Protein AF-A0A645JL53-F1 (afdb_monomer_lite)

Sequence (68 aa):
METLQIQELGSVAVNPVEIENILDIKFKPGLYLQIKSFIIGDFGNFCSIYEQKEHIEKTYLKMSGYQL

Radius of gyration: 18.5 Å; chains: 1; bounding box: 41×26×49 Å

Organism: NCBI:txid1076179

Foldseek 3Di:
DDFDWDDDPPDPDIHGDDDDCPVVVVPVCVVVVVVVCVVVVNCVPPDDPVVVVVCVVPPVCVVVVDDD

Secondary structure (DSSP, 8-state):
----EEE-TT---EEEPP---HHHHHHTTHHHHHHHHHHTT--TTPPPHHHHHHHIIIIIHHHH----

Structure (mmCIF, N/CA/C/O backbone):
data_AF-A0A645JL53-F1
#
_entry.id   AF-A0A645JL53-F1
#
loop_
_atom_site.group_PDB
_atom_site.id
_atom_site.type_symbol
_atom_site.label_atom_id
_atom_site.label_alt_id
_atom_site.label_comp_id
_atom_site.label_asym_id
_atom_site.label_entity_id
_atom_site.label_seq_id
_atom_site.pdbx_PDB_ins_code
_atom_site.Cartn_x
_atom_site.Cartn_y
_atom_site.Cartn_z
_atom_site.occupancy
_atom_site.B_iso_or_equiv
_atom_site.auth_seq_id
_atom_site.auth_comp_id
_atom_site.auth_asym_id
_atom_site.auth_atom_id
_atom_site.pdbx_PDB_model_num
ATOM 1 N N . MET A 1 1 ? -9.651 -7.599 4.984 1.00 72.06 1 MET A N 1
ATOM 2 C CA . MET A 1 1 ? -9.170 -6.293 5.475 1.00 72.06 1 MET A CA 1
ATOM 3 C C . MET A 1 1 ? -9.463 -6.222 6.951 1.00 72.06 1 MET A C 1
ATOM 5 O O . MET A 1 1 ? -10.529 -6.687 7.337 1.00 72.06 1 MET A O 1
ATOM 9 N N . GLU A 1 2 ? -8.548 -5.690 7.758 1.00 79.81 2 GLU A N 1
ATOM 10 C CA . GLU A 1 2 ? -8.868 -5.446 9.165 1.00 79.81 2 GLU A CA 1
ATOM 11 C C . GLU A 1 2 ? -9.991 -4.402 9.270 1.00 79.81 2 GLU A C 1
ATOM 13 O O . GLU A 1 2 ? -10.033 -3.451 8.485 1.00 79.81 2 GLU A O 1
ATOM 18 N N . THR A 1 3 ? -10.895 -4.579 10.231 1.00 87.19 3 THR A N 1
ATOM 19 C CA . THR A 1 3 ? -11.995 -3.649 10.531 1.00 87.19 3 THR A CA 1
ATOM 20 C C . THR A 1 3 ? -11.962 -3.296 12.008 1.00 87.19 3 THR A C 1
ATOM 22 O O . THR A 1 3 ? -11.729 -4.184 12.828 1.00 87.19 3 THR A O 1
ATOM 25 N N . LEU A 1 4 ? -12.220 -2.033 12.348 1.00 91.56 4 LEU A N 1
ATOM 26 C CA . LEU A 1 4 ? -12.290 -1.601 13.740 1.00 91.56 4 LEU A CA 1
ATOM 27 C C . LEU A 1 4 ? -13.577 -2.116 14.394 1.00 91.56 4 LEU A C 1
ATOM 29 O O . LEU A 1 4 ? -14.665 -2.019 13.822 1.00 91.56 4 LEU A O 1
ATOM 33 N N . GLN A 1 5 ? -13.437 -2.681 15.588 1.00 94.38 5 GLN A N 1
ATOM 34 C CA . GLN A 1 5 ? -14.527 -3.269 16.357 1.00 94.38 5 GLN A CA 1
ATOM 35 C C . GLN A 1 5 ? -14.342 -2.923 17.839 1.00 94.38 5 GLN A C 1
ATOM 37 O O . GLN A 1 5 ? -13.209 -2.804 18.307 1.00 94.38 5 GLN A O 1
ATOM 42 N N . ILE A 1 6 ? -15.447 -2.769 18.569 1.00 94.62 6 ILE A N 1
ATOM 43 C CA . ILE A 1 6 ? -15.474 -2.561 20.022 1.00 94.62 6 ILE A CA 1
ATOM 44 C C . ILE A 1 6 ? -16.134 -3.773 20.676 1.00 94.62 6 ILE A C 1
ATOM 46 O O . ILE A 1 6 ? -17.214 -4.203 20.265 1.00 94.62 6 ILE A O 1
ATOM 50 N N . GLN A 1 7 ? -15.495 -4.293 21.720 1.00 96.31 7 GLN A N 1
ATOM 51 C CA . GLN A 1 7 ? -16.061 -5.295 22.613 1.00 96.31 7 GLN A CA 1
ATOM 52 C C . GLN A 1 7 ? -16.102 -4.720 24.028 1.00 96.31 7 GLN A C 1
ATOM 54 O O . GLN A 1 7 ? -15.068 -4.372 24.597 1.00 96.31 7 GLN A O 1
ATOM 59 N N . GLU A 1 8 ? -17.306 -4.628 24.585 1.00 94.69 8 GLU A N 1
ATOM 60 C CA . GLU A 1 8 ? -17.514 -4.143 25.949 1.00 94.69 8 GLU A CA 1
ATOM 61 C C . GLU A 1 8 ? -16.997 -5.154 26.978 1.00 94.69 8 GLU A C 1
ATOM 63 O O . GLU A 1 8 ? -17.111 -6.373 26.799 1.00 94.69 8 GLU A O 1
ATOM 68 N N . LEU A 1 9 ? -16.458 -4.654 28.091 1.00 95.19 9 LEU A N 1
ATOM 69 C CA . LEU A 1 9 ? -15.972 -5.504 29.178 1.00 95.19 9 LEU A CA 1
ATOM 70 C C . LEU A 1 9 ? -17.103 -6.388 29.722 1.00 95.19 9 LEU A C 1
ATOM 72 O O . LEU A 1 9 ? -18.189 -5.911 30.042 1.00 95.19 9 LEU A O 1
ATOM 76 N N . GLY A 1 10 ? -16.840 -7.691 29.839 1.00 95.69 10 GLY A N 1
ATOM 77 C CA . GLY A 1 10 ? -17.832 -8.668 30.300 1.00 95.69 10 GLY A CA 1
ATOM 78 C C . GLY A 1 10 ? -18.893 -9.048 29.260 1.00 95.69 10 GLY A C 1
ATOM 79 O O . GLY A 1 10 ? -19.778 -9.841 29.573 1.00 95.69 10 GLY A O 1
ATOM 80 N N . SER A 1 11 ? -18.803 -8.534 28.030 1.00 94.69 11 SER A N 1
ATOM 81 C CA . SER A 1 11 ? -19.676 -8.904 26.916 1.00 94.69 11 SER A CA 1
ATOM 82 C C . SER A 1 11 ? -18.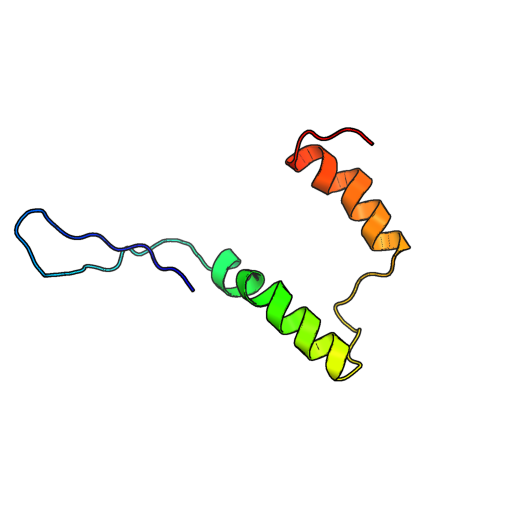947 -9.786 25.902 1.00 94.69 11 SER A C 1
ATOM 84 O O . SER A 1 11 ? -17.741 -9.664 25.695 1.00 94.69 11 SER A O 1
ATOM 86 N N . VAL A 1 12 ? -19.695 -10.666 25.234 1.00 94.19 12 VAL A N 1
ATOM 87 C CA . VAL A 1 12 ? -19.230 -11.427 24.057 1.00 94.19 12 VAL A CA 1
ATOM 88 C C . VAL A 1 12 ? -19.661 -10.781 22.738 1.00 94.19 12 VAL A C 1
ATOM 90 O O . VAL A 1 12 ? -19.312 -11.270 21.667 1.00 94.19 12 VAL A O 1
ATOM 93 N N . ALA A 1 13 ? -20.445 -9.702 22.803 1.00 95.12 13 ALA A N 1
ATOM 94 C CA . ALA A 1 13 ? -20.874 -8.967 21.624 1.00 95.12 13 ALA A CA 1
ATOM 95 C C . ALA A 1 13 ? -19.711 -8.149 21.050 1.00 95.12 13 ALA A C 1
ATOM 97 O O . ALA A 1 13 ? -18.993 -7.473 21.788 1.00 95.12 13 ALA A O 1
ATOM 98 N N . VAL A 1 14 ? -19.565 -8.192 19.727 1.00 92.88 14 VAL A N 1
ATOM 99 C CA . VAL A 1 14 ? -18.545 -7.457 18.979 1.00 92.88 14 VAL A CA 1
ATOM 100 C C . VAL A 1 14 ? -19.254 -6.480 18.055 1.00 92.88 14 VAL A C 1
ATOM 102 O O . VAL A 1 14 ? -19.964 -6.889 17.136 1.00 92.88 14 VAL A O 1
ATOM 105 N N . ASN A 1 15 ? -19.084 -5.188 18.319 1.00 94.31 15 ASN A N 1
ATOM 106 C CA . ASN A 1 15 ? -19.789 -4.129 17.612 1.00 94.31 15 ASN A CA 1
ATOM 107 C C . ASN A 1 15 ? -18.859 -3.481 16.579 1.00 94.31 15 ASN A C 1
ATOM 109 O O . ASN A 1 15 ? -17.755 -3.064 16.941 1.00 94.31 15 ASN A O 1
ATOM 113 N N . PRO A 1 16 ? -19.262 -3.381 15.301 1.00 92.88 16 PRO A N 1
ATOM 114 C CA . PRO A 1 16 ? -18.470 -2.676 14.304 1.00 92.88 16 PRO A CA 1
ATOM 115 C C . PRO A 1 16 ? -18.432 -1.176 14.610 1.00 92.88 16 PRO A C 1
ATOM 117 O O . PRO A 1 16 ? -19.422 -0.600 15.059 1.00 92.88 16 PRO A O 1
ATOM 120 N N . VAL A 1 17 ? -17.293 -0.543 14.329 1.00 94.00 17 VAL A N 1
ATOM 121 C CA . VAL A 1 17 ? -17.163 0.916 14.375 1.00 94.00 17 VAL A CA 1
ATOM 122 C C . VAL A 1 17 ? -17.179 1.447 12.953 1.00 94.00 17 VAL A C 1
ATOM 124 O O . VAL A 1 17 ? -16.324 1.083 12.141 1.00 94.00 17 VAL A O 1
ATOM 127 N N . GLU A 1 18 ? -18.139 2.317 12.652 1.00 91.50 18 GLU A N 1
ATOM 128 C CA . GLU A 1 18 ? -18.136 3.046 11.388 1.00 91.50 18 GLU A CA 1
ATOM 129 C C . GLU A 1 18 ? -17.004 4.076 11.391 1.00 91.50 18 GLU A C 1
ATOM 131 O O . GLU A 1 18 ? -16.938 4.960 12.245 1.00 91.50 18 GLU A O 1
ATOM 136 N N . ILE A 1 19 ? -16.094 3.934 10.430 1.00 91.81 19 ILE A N 1
ATOM 137 C CA . ILE A 1 19 ? -14.972 4.842 10.198 1.00 91.81 19 ILE A CA 1
ATOM 138 C C . ILE A 1 19 ? -14.873 5.155 8.707 1.00 91.81 19 ILE A C 1
ATOM 140 O O . ILE A 1 19 ? -15.232 4.333 7.861 1.00 91.81 19 ILE A O 1
ATOM 144 N N . GLU A 1 20 ? -14.334 6.324 8.373 1.00 93.25 20 GLU A N 1
ATOM 145 C CA . GLU A 1 20 ? -14.004 6.661 6.991 1.00 93.25 20 GLU A CA 1
ATOM 146 C C . GLU A 1 20 ? -12.776 5.852 6.541 1.00 93.25 20 GLU A C 1
ATOM 148 O O . GLU A 1 20 ? -11.635 6.225 6.789 1.00 93.25 20 GLU A O 1
ATOM 153 N N . ASN A 1 21 ? -13.011 4.712 5.887 1.00 90.88 21 ASN A N 1
ATOM 154 C CA . ASN A 1 21 ? -11.965 3.773 5.458 1.00 90.88 21 ASN A CA 1
ATOM 155 C C . ASN A 1 21 ? -11.903 3.593 3.934 1.00 90.88 21 ASN A C 1
ATOM 157 O O . ASN A 1 21 ? -11.349 2.612 3.432 1.00 90.88 21 ASN A O 1
ATOM 161 N N . ILE A 1 22 ? -12.483 4.523 3.171 1.00 92.19 22 ILE A N 1
ATOM 162 C CA . ILE A 1 22 ? -12.601 4.377 1.717 1.00 92.19 22 ILE A CA 1
ATOM 163 C C . ILE A 1 22 ? -11.232 4.263 1.032 1.00 92.19 22 ILE A C 1
ATOM 165 O O . ILE A 1 22 ? -11.096 3.535 0.048 1.00 92.19 22 ILE A O 1
ATOM 169 N N . LEU A 1 23 ? -10.211 4.948 1.559 1.00 91.00 23 LEU A N 1
ATOM 170 C CA . LEU A 1 23 ? -8.843 4.866 1.050 1.00 91.00 23 LEU A CA 1
ATOM 171 C C . LEU A 1 23 ? -8.218 3.506 1.366 1.00 91.00 23 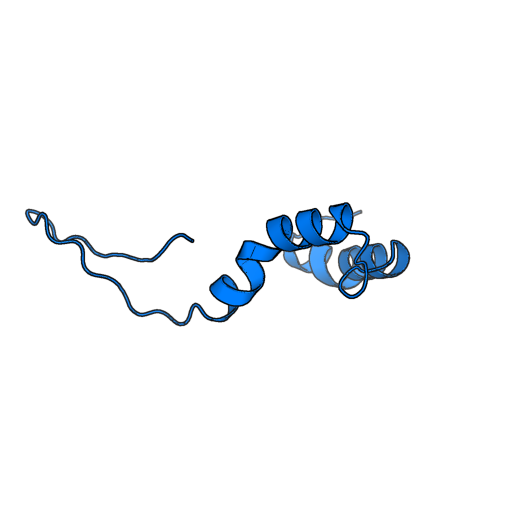LEU A C 1
ATOM 173 O O . LEU A 1 23 ? -7.665 2.878 0.466 1.00 91.00 23 LEU A O 1
ATOM 177 N N . ASP A 1 24 ? -8.376 2.990 2.585 1.00 88.12 24 ASP A N 1
ATOM 178 C CA . ASP A 1 24 ? -7.905 1.647 2.926 1.00 88.12 24 ASP A CA 1
ATOM 179 C C . ASP A 1 24 ? -8.524 0.595 2.008 1.00 88.12 24 ASP A C 1
ATOM 181 O O . ASP A 1 24 ? -7.813 -0.253 1.473 1.00 88.12 24 ASP A O 1
ATOM 185 N N . ILE A 1 25 ? -9.839 0.667 1.778 1.00 88.19 25 ILE A N 1
ATOM 186 C CA . ILE A 1 25 ? -10.549 -0.291 0.920 1.00 88.19 25 ILE A CA 1
ATOM 187 C C . ILE A 1 25 ? -10.008 -0.256 -0.506 1.00 88.19 25 ILE A C 1
ATOM 189 O O . ILE A 1 25 ? -9.791 -1.306 -1.111 1.00 88.19 25 ILE A O 1
ATOM 193 N N . LYS A 1 26 ? -9.755 0.944 -1.032 1.00 88.75 26 LYS A N 1
ATOM 194 C CA . LYS A 1 26 ? -9.248 1.124 -2.394 1.00 88.75 26 LYS A CA 1
ATOM 195 C C . LYS A 1 26 ? -7.790 0.693 -2.547 1.00 88.75 26 LYS A C 1
ATOM 197 O O . LYS A 1 26 ? -7.450 0.122 -3.580 1.00 88.75 26 LYS A O 1
ATOM 202 N N . PHE A 1 27 ? -6.938 0.949 -1.553 1.00 87.44 27 PHE A N 1
ATOM 203 C CA . PHE A 1 27 ? -5.484 0.853 -1.719 1.00 87.44 27 PHE A CA 1
ATOM 204 C C . PHE A 1 27 ? -4.811 -0.302 -0.957 1.00 87.44 27 PHE A C 1
ATOM 206 O O . PHE A 1 27 ? -3.767 -0.766 -1.413 1.00 87.44 27 PHE A O 1
ATOM 213 N N . LYS A 1 28 ? -5.387 -0.854 0.127 1.00 87.69 28 LYS A N 1
ATOM 214 C CA . LYS A 1 28 ? -4.813 -2.032 0.827 1.00 87.69 28 LYS A CA 1
ATOM 215 C C . LYS A 1 28 ? -4.661 -3.274 -0.062 1.00 87.69 28 LYS A C 1
ATOM 217 O O . LYS A 1 28 ? -3.661 -3.975 0.092 1.00 87.69 28 LYS A O 1
ATOM 222 N N . PRO A 1 29 ? -5.568 -3.569 -1.016 1.00 87.62 29 PRO A N 1
ATOM 223 C CA . PRO A 1 29 ? -5.358 -4.660 -1.968 1.00 87.62 29 PRO A CA 1
ATOM 224 C C . PRO A 1 29 ? -4.197 -4.421 -2.943 1.00 87.62 29 PRO A C 1
ATOM 226 O O . PRO A 1 29 ? -3.899 -5.310 -3.739 1.00 87.62 29 PRO A O 1
ATOM 229 N N . GLY A 1 30 ? -3.562 -3.241 -2.909 1.00 89.00 30 GLY A N 1
ATOM 230 C CA . GLY A 1 30 ? -2.587 -2.767 -3.886 1.00 89.00 30 GLY A CA 1
ATOM 231 C C . GLY A 1 30 ? -1.519 -3.796 -4.240 1.00 89.00 30 GLY A C 1
ATOM 232 O O . GLY A 1 30 ? -1.344 -4.074 -5.419 1.00 89.00 30 GLY A O 1
ATOM 233 N N . LEU A 1 31 ? -0.885 -4.442 -3.255 1.00 89.25 31 LEU A N 1
ATOM 234 C CA . LEU A 1 31 ? 0.157 -5.443 -3.526 1.00 89.25 31 LEU A CA 1
ATOM 235 C C . LEU A 1 31 ? -0.387 -6.685 -4.250 1.00 89.25 31 LEU A C 1
ATOM 237 O O . LEU A 1 31 ? 0.226 -7.169 -5.198 1.00 89.25 31 LEU A O 1
ATOM 241 N N . TYR A 1 32 ? -1.551 -7.193 -3.836 1.00 93.00 32 TYR A N 1
ATOM 242 C CA . TYR A 1 32 ? -2.192 -8.324 -4.512 1.00 93.00 32 TYR A CA 1
ATOM 243 C C . TYR A 1 32 ? -2.561 -7.967 -5.956 1.00 93.00 32 TYR A C 1
ATOM 245 O O . TYR A 1 32 ? -2.291 -8.745 -6.871 1.00 93.00 32 TYR A O 1
ATOM 253 N N . LEU A 1 33 ? -3.146 -6.783 -6.170 1.00 93.62 33 LEU A N 1
ATOM 254 C CA . LEU A 1 33 ? -3.518 -6.306 -7.502 1.00 93.62 33 LEU A CA 1
ATOM 255 C C . LEU A 1 33 ? -2.287 -6.083 -8.385 1.00 93.62 33 LEU A C 1
ATOM 257 O O . LEU A 1 33 ? -2.299 -6.511 -9.532 1.00 93.62 33 LEU A O 1
ATOM 261 N N . GLN A 1 34 ? -1.214 -5.507 -7.840 1.00 93.12 34 GLN A N 1
ATOM 262 C CA . GLN A 1 34 ? 0.071 -5.368 -8.525 1.00 93.12 34 GLN A CA 1
ATOM 263 C C . GLN A 1 34 ? 0.608 -6.736 -8.952 1.00 93.12 34 GLN A C 1
ATOM 265 O O . GLN A 1 34 ? 0.862 -6.945 -10.131 1.00 93.12 34 GLN A O 1
ATOM 270 N N . ILE A 1 35 ? 0.712 -7.711 -8.045 1.00 94.75 35 ILE A N 1
ATOM 271 C CA . ILE A 1 35 ? 1.213 -9.052 -8.392 1.00 94.75 35 ILE A CA 1
ATOM 272 C C . ILE A 1 35 ? 0.331 -9.712 -9.457 1.00 94.75 35 ILE A C 1
ATOM 274 O O . ILE A 1 35 ? 0.845 -10.258 -10.432 1.00 94.75 35 ILE A O 1
ATOM 278 N N . LYS A 1 36 ? -0.996 -9.636 -9.307 1.00 96.81 36 LYS A N 1
ATOM 279 C CA . LYS A 1 36 ? -1.939 -10.174 -10.291 1.00 96.81 36 LYS A CA 1
ATOM 280 C C . LYS A 1 36 ? -1.717 -9.554 -11.672 1.00 96.81 36 LYS A C 1
ATOM 282 O O . LYS A 1 36 ? -1.595 -10.294 -12.642 1.00 96.81 36 LYS A O 1
ATOM 287 N N . SER A 1 37 ? -1.652 -8.226 -11.749 1.00 96.69 37 SER A N 1
ATOM 288 C CA . SER A 1 37 ? -1.431 -7.480 -12.988 1.00 96.69 37 SER A CA 1
ATOM 289 C C . SER A 1 37 ? -0.062 -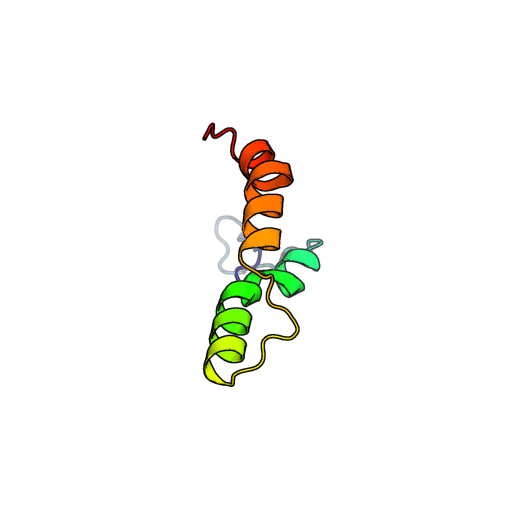7.791 -13.610 1.00 96.69 37 SER A C 1
ATOM 291 O O . SER A 1 37 ? 0.012 -8.048 -14.807 1.00 96.69 37 SER A O 1
ATOM 293 N N . PHE A 1 38 ? 0.995 -7.920 -12.800 1.00 96.06 38 PHE A N 1
ATOM 294 C CA . PHE A 1 38 ? 2.318 -8.352 -13.264 1.00 96.06 38 PHE A CA 1
ATOM 295 C C . PHE A 1 38 ? 2.282 -9.745 -13.911 1.00 96.06 38 PHE A C 1
ATOM 297 O O . PHE A 1 38 ? 2.809 -9.928 -15.005 1.00 96.06 38 PHE A O 1
ATOM 304 N N . ILE A 1 39 ? 1.630 -10.720 -13.263 1.00 97.81 39 ILE A N 1
ATOM 305 C CA . ILE A 1 39 ? 1.536 -12.106 -13.756 1.00 97.81 39 ILE A CA 1
ATOM 306 C C . ILE A 1 39 ? 0.808 -12.180 -15.103 1.00 97.81 39 ILE A C 1
ATOM 308 O O . ILE A 1 39 ? 1.194 -12.971 -15.961 1.00 97.81 39 ILE A O 1
ATOM 312 N N . ILE A 1 40 ? -0.238 -11.373 -15.298 1.00 97.94 40 ILE A N 1
ATOM 313 C CA . ILE A 1 40 ? -1.017 -11.364 -16.547 1.00 97.94 40 ILE A CA 1
ATOM 314 C C . ILE A 1 40 ? -0.450 -10.415 -17.614 1.00 97.94 40 ILE A C 1
ATOM 316 O O . ILE A 1 40 ? -1.037 -10.303 -18.687 1.00 97.94 40 ILE A O 1
ATOM 320 N N . GLY A 1 41 ? 0.666 -9.730 -17.337 1.00 97.12 41 GLY A N 1
ATOM 321 C CA . GLY A 1 41 ? 1.278 -8.768 -18.257 1.00 97.12 41 GLY A CA 1
ATOM 322 C C . GLY A 1 41 ? 0.498 -7.458 -18.423 1.00 97.12 41 GLY A C 1
ATOM 323 O O . GLY A 1 41 ? 0.664 -6.773 -19.430 1.00 97.12 41 GLY A O 1
ATOM 324 N N . ASP A 1 42 ? -0.359 -7.106 -17.464 1.00 97.38 42 ASP A N 1
ATOM 325 C CA . ASP A 1 42 ? -1.070 -5.829 -17.429 1.00 97.38 42 ASP A CA 1
ATOM 326 C C . ASP A 1 42 ? -0.248 -4.793 -16.655 1.00 97.38 42 ASP A C 1
ATOM 328 O O . ASP A 1 42 ? -0.222 -4.777 -15.426 1.00 97.38 42 ASP A O 1
ATOM 332 N N . PHE A 1 43 ? 0.431 -3.908 -17.379 1.00 94.94 43 PHE A N 1
ATOM 333 C CA . PHE A 1 43 ? 1.278 -2.874 -16.783 1.00 94.94 43 PHE A CA 1
ATOM 334 C C . PHE A 1 43 ? 0.623 -1.488 -16.758 1.00 94.94 43 PHE A C 1
ATOM 336 O O . PHE A 1 43 ? 1.291 -0.518 -16.416 1.00 94.94 43 PHE A O 1
ATOM 343 N N . GLY A 1 44 ? -0.671 -1.366 -17.086 1.00 93.94 44 GLY A N 1
ATOM 344 C CA . GLY A 1 44 ? -1.329 -0.061 -17.240 1.00 93.94 44 GLY A CA 1
ATOM 345 C C . GLY A 1 44 ? -1.302 0.816 -15.981 1.00 93.94 44 GLY A C 1
ATOM 346 O O . GLY A 1 44 ? -1.296 2.037 -16.084 1.00 93.94 44 GLY A O 1
ATOM 347 N N . ASN A 1 45 ? -1.238 0.193 -14.799 1.00 88.44 45 ASN A N 1
ATOM 348 C CA . ASN A 1 45 ? -1.161 0.872 -13.500 1.00 88.44 45 ASN A CA 1
ATOM 349 C C . ASN A 1 45 ? 0.239 0.824 -12.856 1.00 88.44 45 ASN A C 1
ATOM 351 O O . ASN A 1 45 ? 0.384 1.151 -11.677 1.00 88.44 45 ASN A O 1
ATOM 355 N N . PHE A 1 46 ? 1.261 0.368 -13.582 1.00 93.31 46 PHE A N 1
ATOM 356 C CA . PHE A 1 46 ? 2.635 0.327 -13.086 1.00 93.31 46 PHE A CA 1
ATOM 357 C C . PHE A 1 46 ? 3.347 1.631 -13.414 1.00 93.31 46 PHE A C 1
ATOM 359 O O . PHE A 1 46 ? 3.154 2.202 -14.483 1.00 93.31 46 PHE A O 1
ATOM 366 N N . CYS A 1 47 ? 4.221 2.068 -12.512 1.00 93.56 47 CYS A N 1
ATOM 367 C CA . CYS A 1 47 ? 5.193 3.101 -12.829 1.00 93.56 47 CYS A CA 1
ATOM 368 C C . CYS A 1 47 ? 6.463 2.471 -13.415 1.00 93.56 47 CYS A C 1
ATOM 370 O O . CYS A 1 47 ? 6.877 1.372 -13.035 1.00 93.56 47 CYS A O 1
ATOM 372 N N . SER A 1 48 ? 7.118 3.194 -14.310 1.00 95.25 48 SER A N 1
ATOM 373 C CA . SER A 1 48 ? 8.488 2.917 -14.726 1.00 95.25 48 SER A CA 1
ATOM 374 C C . SER A 1 48 ? 9.457 3.041 -13.544 1.00 95.25 48 SER A C 1
ATOM 376 O O . SER A 1 48 ? 9.166 3.676 -12.528 1.00 95.25 48 SER A O 1
ATOM 378 N N . ILE A 1 49 ? 10.665 2.494 -13.693 1.00 95.44 49 ILE A N 1
ATOM 379 C CA . ILE A 1 49 ? 11.732 2.663 -12.692 1.00 95.44 49 ILE A CA 1
ATOM 380 C C . ILE A 1 49 ? 12.083 4.146 -12.487 1.00 95.44 49 ILE A C 1
ATOM 382 O O . ILE A 1 49 ? 12.422 4.549 -11.375 1.00 95.44 49 ILE A O 1
ATOM 386 N N . TYR A 1 50 ? 11.978 4.972 -13.532 1.00 97.88 50 TYR A N 1
ATOM 387 C CA . TYR A 1 50 ? 12.244 6.406 -13.423 1.00 97.88 50 TYR A CA 1
ATOM 388 C C . TYR A 1 50 ? 11.201 7.106 -12.542 1.00 97.88 50 TYR A C 1
ATOM 390 O O . TYR A 1 50 ? 11.561 7.804 -11.597 1.00 97.88 50 TYR A O 1
ATOM 398 N N . GLU A 1 51 ? 9.917 6.855 -12.794 1.00 97.12 51 GLU A N 1
ATOM 399 C CA . GLU A 1 51 ? 8.818 7.380 -11.974 1.00 97.12 51 GLU A CA 1
ATOM 400 C C . GLU A 1 51 ? 8.879 6.836 -10.539 1.00 97.12 51 GLU A C 1
ATOM 402 O O . GLU A 1 51 ? 8.655 7.570 -9.580 1.00 97.12 51 GLU A O 1
ATOM 407 N N . GLN A 1 52 ? 9.247 5.562 -10.359 1.00 95.44 52 GLN A N 1
ATOM 408 C CA . GLN A 1 52 ? 9.432 4.975 -9.032 1.00 95.44 52 GLN A CA 1
ATOM 409 C C . GLN A 1 52 ? 10.535 5.692 -8.244 1.00 95.44 52 GLN A C 1
ATOM 411 O O . GLN A 1 52 ? 10.337 6.018 -7.072 1.00 95.44 52 GLN A O 1
ATOM 416 N N . LYS A 1 53 ? 11.680 5.960 -8.883 1.00 96.38 53 LYS A N 1
ATOM 417 C CA . LYS A 1 53 ? 12.767 6.750 -8.293 1.00 96.38 53 LYS A CA 1
ATOM 418 C C . LYS A 1 53 ? 12.270 8.143 -7.907 1.00 96.38 53 LYS A C 1
ATOM 420 O O . LYS A 1 53 ? 12.504 8.581 -6.784 1.00 96.38 53 LYS A O 1
ATOM 425 N N . GLU A 1 54 ? 11.547 8.807 -8.805 1.00 97.38 54 GLU A N 1
ATOM 426 C CA . GLU A 1 54 ? 10.985 10.131 -8.548 1.00 97.38 54 GLU A CA 1
ATOM 427 C C . GLU A 1 54 ? 10.045 10.130 -7.330 1.00 97.38 54 GLU A C 1
ATOM 429 O O . GLU A 1 54 ? 10.157 11.000 -6.466 1.00 97.38 54 GLU A O 1
ATOM 434 N N . HIS A 1 55 ? 9.161 9.135 -7.208 1.00 95.75 55 HIS A N 1
ATOM 435 C CA . HIS A 1 55 ? 8.276 8.990 -6.050 1.00 95.75 55 HIS A CA 1
ATOM 436 C C . HIS A 1 55 ? 9.048 8.761 -4.744 1.00 95.75 55 HIS A C 1
ATOM 438 O O . HIS A 1 55 ? 8.692 9.338 -3.711 1.00 95.75 55 HIS A O 1
ATOM 444 N N . ILE A 1 56 ? 10.116 7.954 -4.777 1.00 95.69 56 ILE A N 1
ATOM 445 C CA . ILE A 1 56 ? 10.988 7.737 -3.615 1.00 95.69 56 ILE A CA 1
ATOM 446 C C . ILE A 1 56 ? 11.600 9.066 -3.172 1.00 95.69 56 ILE A C 1
ATOM 448 O O . ILE A 1 56 ? 11.409 9.475 -2.026 1.00 95.69 56 ILE A O 1
ATOM 452 N N . GLU A 1 57 ? 12.266 9.765 -4.089 1.00 95.56 57 GLU A N 1
ATOM 453 C CA . GLU A 1 57 ? 12.995 11.002 -3.800 1.00 95.56 57 GLU A CA 1
ATOM 454 C C . GLU A 1 57 ? 12.068 12.144 -3.362 1.00 95.56 57 GLU A C 1
ATOM 456 O O . GLU A 1 57 ? 12.372 12.879 -2.419 1.00 95.56 57 GLU A O 1
ATOM 461 N N . LYS A 1 58 ? 10.918 12.308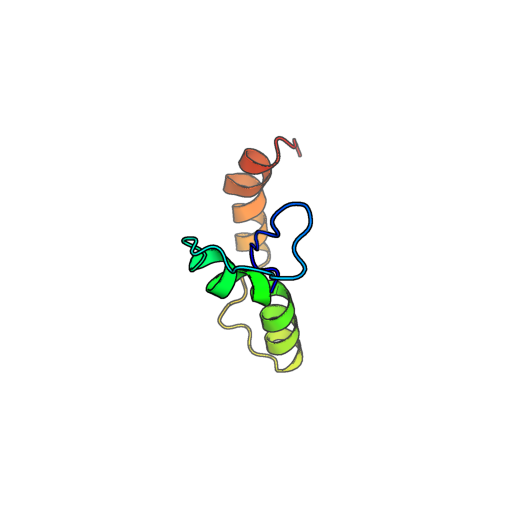 -4.028 1.00 95.44 58 LYS A N 1
ATOM 462 C CA . LYS A 1 58 ? 10.029 13.458 -3.804 1.00 95.44 58 LYS A CA 1
ATOM 463 C C . LYS A 1 58 ? 9.006 13.248 -2.696 1.00 95.44 58 LYS A C 1
ATOM 465 O O . LYS A 1 58 ? 8.582 14.252 -2.112 1.00 95.44 58 LYS A O 1
ATOM 470 N N . THR A 1 59 ? 8.626 12.003 -2.407 1.00 95.56 59 THR A N 1
ATOM 471 C CA . THR A 1 59 ? 7.499 11.681 -1.518 1.00 95.56 59 THR A CA 1
ATOM 472 C C . THR A 1 59 ? 7.907 10.727 -0.399 1.00 95.56 59 THR A C 1
ATOM 474 O O . THR A 1 59 ? 7.839 11.107 0.769 1.00 95.56 59 THR A O 1
ATOM 477 N N . TYR A 1 60 ? 8.365 9.511 -0.712 1.00 94.81 60 TYR A N 1
ATOM 478 C CA . TYR A 1 60 ? 8.519 8.468 0.313 1.00 94.81 60 TYR A CA 1
ATOM 479 C C . TYR A 1 60 ? 9.648 8.743 1.312 1.00 94.81 60 TYR A C 1
ATOM 481 O O . TYR A 1 60 ? 9.490 8.449 2.498 1.00 94.81 60 TYR A O 1
ATOM 489 N N . LEU A 1 61 ? 10.750 9.372 0.893 1.00 96.69 61 LEU A N 1
ATOM 490 C CA . LEU A 1 61 ? 11.800 9.798 1.830 1.00 96.69 61 LEU A CA 1
ATOM 491 C C . LEU A 1 61 ? 11.295 10.858 2.813 1.00 96.69 61 LEU A C 1
ATOM 493 O O . LEU A 1 61 ? 11.589 10.785 4.002 1.00 96.69 61 LEU A O 1
ATOM 497 N N . LYS A 1 62 ? 10.453 11.793 2.354 1.00 95.50 62 LYS A N 1
ATOM 498 C CA . LYS A 1 62 ? 9.847 12.809 3.231 1.00 95.50 62 LYS A CA 1
ATOM 499 C C . LYS A 1 62 ? 8.887 12.193 4.247 1.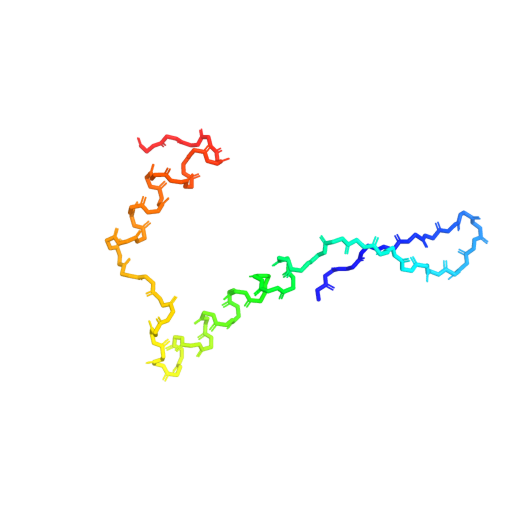00 95.50 62 LYS A C 1
ATOM 501 O O . LYS A 1 62 ? 8.841 12.650 5.381 1.00 95.50 62 LYS A O 1
ATOM 506 N N . MET A 1 63 ? 8.129 11.172 3.841 1.00 95.94 63 MET A N 1
ATOM 507 C CA . MET A 1 63 ? 7.198 10.462 4.726 1.00 95.94 63 MET A CA 1
ATOM 508 C C . MET A 1 63 ? 7.923 9.600 5.765 1.00 95.94 63 MET A C 1
ATOM 510 O O . MET A 1 63 ? 7.479 9.518 6.905 1.00 95.94 63 MET A O 1
ATOM 514 N N . SER A 1 64 ? 9.011 8.938 5.365 1.00 95.56 64 SER A N 1
ATOM 515 C CA . SER A 1 64 ? 9.746 7.990 6.216 1.00 95.56 64 SER A CA 1
ATOM 516 C C . SER A 1 64 ? 10.814 8.641 7.097 1.00 95.56 64 SER A C 1
ATOM 518 O O . SER A 1 64 ? 11.189 8.065 8.114 1.00 95.56 64 SER A O 1
ATOM 520 N N . GLY A 1 65 ? 11.314 9.822 6.723 1.00 94.38 65 GLY A N 1
ATOM 521 C CA . GLY A 1 65 ? 12.422 10.485 7.415 1.00 94.38 65 GLY A CA 1
ATOM 522 C C . GLY A 1 65 ? 13.800 9.883 7.116 1.00 94.38 65 GLY A C 1
ATOM 523 O O . GLY A 1 65 ? 14.771 10.233 7.785 1.00 94.38 65 GLY A O 1
ATOM 524 N N . TYR A 1 66 ? 13.909 8.988 6.130 1.00 93.81 66 TYR A N 1
ATOM 525 C CA . TYR A 1 66 ? 15.188 8.425 5.696 1.00 93.81 66 TYR A CA 1
ATOM 526 C C . TYR A 1 66 ? 15.967 9.379 4.778 1.00 93.81 66 TYR A C 1
ATOM 528 O O . TYR A 1 66 ? 15.385 10.191 4.058 1.00 93.81 66 TYR A O 1
ATOM 536 N N . GLN A 1 67 ? 17.297 9.254 4.797 1.00 87.19 67 GLN A N 1
ATOM 537 C CA . GLN A 1 67 ? 18.220 9.9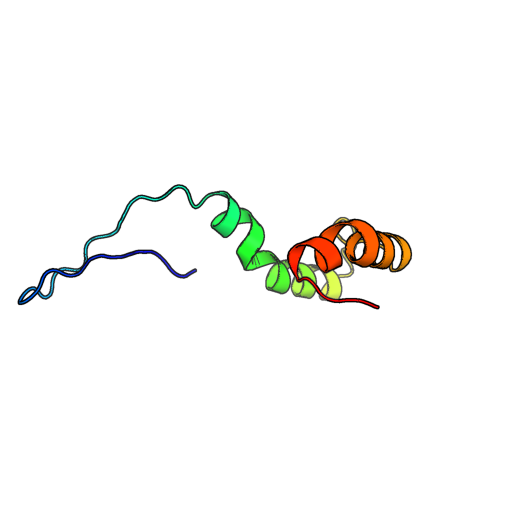14 3.867 1.00 87.19 67 GLN A CA 1
ATOM 538 C C . GLN A 1 67 ? 18.855 8.858 2.953 1.00 87.19 67 GLN A C 1
ATOM 540 O O . GLN A 1 67 ? 19.125 7.745 3.408 1.00 87.19 67 GLN A O 1
ATOM 545 N N . LEU A 1 68 ? 19.036 9.206 1.676 1.00 76.12 68 LEU A N 1
ATOM 546 C CA . LEU A 1 68 ? 19.737 8.390 0.676 1.00 76.12 68 LEU A CA 1
ATOM 547 C C . LEU A 1 68 ? 21.253 8.574 0.775 1.00 76.12 68 LEU A C 1
ATOM 549 O O . LEU A 1 68 ? 21.679 9.730 0.997 1.00 76.12 68 LEU A O 1
#

pLDDT: mean 92.91, std 4.72, range [72.06, 97.94]